Protein AF-A0AAZ3QAJ2-F1 (afdb_monomer_lite)

St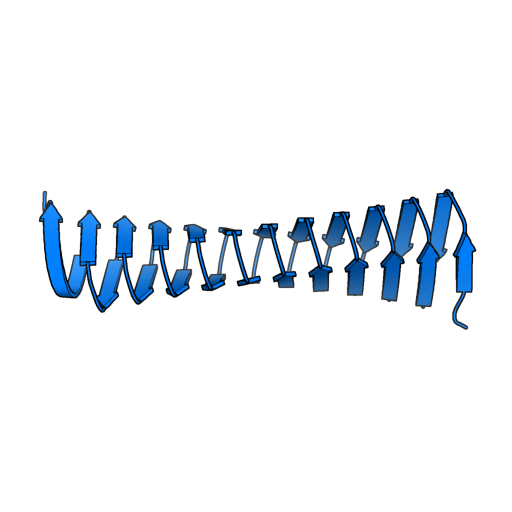ructure (mmCIF, N/CA/C/O backbone):
data_AF-A0AAZ3QAJ2-F1
#
_entry.id   AF-A0AAZ3QAJ2-F1
#
loop_
_atom_site.group_PDB
_atom_site.id
_atom_site.type_symbol
_atom_site.label_atom_id
_atom_site.label_alt_id
_atom_site.label_comp_id
_atom_site.label_asym_id
_atom_site.label_entity_id
_atom_site.label_seq_id
_atom_site.pdbx_PDB_ins_code
_atom_site.Cartn_x
_atom_site.Cartn_y
_atom_site.Cartn_z
_atom_site.occupancy
_atom_site.B_iso_or_equiv
_atom_site.auth_seq_id
_atom_site.auth_comp_id
_atom_site.auth_asym_id
_atom_site.auth_atom_id
_atom_site.pdbx_PDB_model_num
ATOM 1 N N . MET A 1 1 ? 17.835 -12.749 -17.205 1.00 57.16 1 MET A N 1
ATOM 2 C CA . MET A 1 1 ? 18.648 -11.558 -17.532 1.00 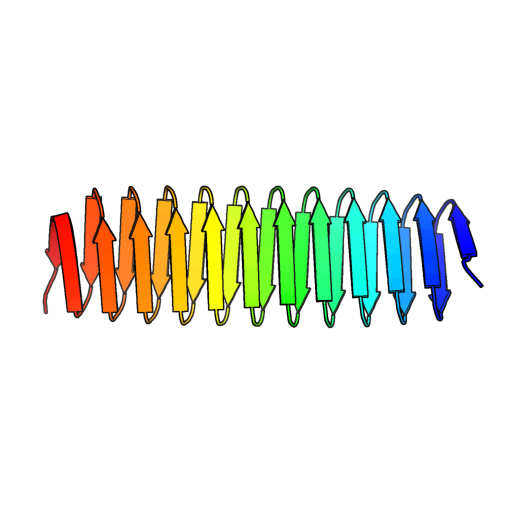57.16 1 MET A CA 1
ATOM 3 C C . MET A 1 1 ? 18.042 -10.386 -16.779 1.00 57.16 1 MET A C 1
ATOM 5 O O . MET A 1 1 ? 16.828 -10.242 -16.852 1.00 57.16 1 MET A O 1
ATOM 9 N N . VAL A 1 2 ? 18.837 -9.661 -15.987 1.00 74.06 2 VAL A N 1
ATOM 10 C CA . VAL A 1 2 ? 18.371 -8.507 -15.199 1.00 74.06 2 VAL A CA 1
ATOM 11 C C . VAL A 1 2 ? 18.788 -7.239 -15.930 1.00 74.06 2 VAL A C 1
ATOM 13 O O . VAL A 1 2 ? 19.961 -7.098 -16.266 1.00 74.06 2 VAL A O 1
ATOM 16 N N . TRP A 1 3 ? 17.839 -6.346 -16.191 1.00 77.12 3 TRP A N 1
ATOM 17 C CA . TRP A 1 3 ? 18.090 -5.090 -16.902 1.00 77.12 3 TRP A CA 1
ATOM 18 C C . TRP A 1 3 ? 18.103 -3.911 -15.935 1.00 77.12 3 TRP A C 1
ATOM 20 O O . TRP A 1 3 ? 17.247 -3.851 -15.058 1.00 77.12 3 TRP A O 1
ATOM 30 N N . ALA A 1 4 ? 19.045 -2.981 -16.101 1.00 83.25 4 ALA A N 1
ATOM 31 C CA . ALA A 1 4 ? 19.117 -1.745 -15.325 1.00 83.25 4 ALA A CA 1
ATOM 32 C C . ALA A 1 4 ? 18.800 -0.537 -16.221 1.00 83.25 4 ALA A C 1
ATOM 34 O O . ALA A 1 4 ? 19.434 -0.369 -17.262 1.00 83.25 4 ALA A O 1
ATOM 35 N N . PHE A 1 5 ? 17.844 0.303 -15.818 1.00 81.06 5 PHE A N 1
ATOM 36 C CA . PHE A 1 5 ? 17.460 1.516 -16.551 1.00 81.06 5 PHE A CA 1
ATOM 37 C C . PHE A 1 5 ? 17.638 2.771 -15.695 1.00 81.06 5 PHE A C 1
ATOM 39 O O . PHE A 1 5 ? 17.339 2.761 -14.501 1.00 81.06 5 PHE A O 1
ATOM 46 N N . TYR A 1 6 ? 18.064 3.866 -16.325 1.00 86.06 6 TYR A N 1
ATOM 47 C CA . TYR A 1 6 ? 18.103 5.202 -15.731 1.00 86.06 6 TYR A CA 1
ATOM 48 C C . TYR A 1 6 ? 17.175 6.127 -16.523 1.00 86.06 6 TYR A C 1
ATOM 50 O O . TYR A 1 6 ? 17.248 6.170 -17.750 1.00 86.06 6 TYR A O 1
ATOM 58 N N . GLY A 1 7 ? 16.310 6.868 -15.832 1.00 85.56 7 GLY A N 1
ATOM 59 C CA . GLY A 1 7 ? 15.345 7.783 -16.442 1.00 85.56 7 GLY A CA 1
ATOM 60 C C . GLY A 1 7 ? 13.944 7.181 -16.538 1.00 85.56 7 GLY A C 1
ATOM 61 O O . GLY A 1 7 ? 13.397 6.738 -15.530 1.00 85.56 7 GLY A O 1
ATOM 62 N N . VAL A 1 8 ? 13.344 7.223 -17.733 1.00 88.38 8 VAL A N 1
ATOM 63 C CA . VAL A 1 8 ? 11.998 6.690 -17.997 1.00 88.38 8 VAL A CA 1
ATOM 64 C C . VAL A 1 8 ? 12.110 5.402 -18.805 1.00 88.38 8 VAL A C 1
ATOM 66 O O . VAL A 1 8 ? 12.716 5.414 -19.874 1.00 88.38 8 VAL A O 1
ATOM 69 N N . GLY A 1 9 ? 11.541 4.294 -18.324 1.00 84.50 9 GLY A N 1
ATOM 70 C CA . GLY A 1 9 ? 11.702 3.001 -18.996 1.00 84.50 9 GLY A CA 1
ATOM 71 C C . GLY A 1 9 ? 10.571 1.999 -18.778 1.00 84.50 9 GLY A C 1
ATOM 72 O O . GLY A 1 9 ? 9.850 2.048 -17.783 1.00 84.50 9 GLY A O 1
ATOM 73 N N . ILE A 1 10 ? 10.443 1.064 -19.723 1.00 87.75 10 ILE A N 1
ATOM 74 C CA . ILE A 1 10 ? 9.536 -0.086 -19.641 1.00 87.75 10 ILE A CA 1
ATOM 75 C C . ILE A 1 10 ? 10.373 -1.362 -19.735 1.00 87.75 10 ILE A C 1
ATOM 77 O O . ILE A 1 10 ? 11.206 -1.483 -20.632 1.00 87.75 10 ILE A O 1
ATOM 81 N N . SER A 1 11 ? 10.154 -2.312 -18.827 1.00 84.12 11 SER A N 1
ATOM 82 C CA . SER A 1 11 ? 10.878 -3.584 -18.793 1.00 84.12 11 SER A CA 1
ATOM 83 C C . SER A 1 11 ? 9.942 -4.793 -18.747 1.00 84.12 11 SER A C 1
ATOM 85 O O . SER A 1 11 ? 8.854 -4.745 -18.174 1.00 84.12 11 SER A O 1
ATOM 87 N N . TYR A 1 12 ? 10.393 -5.893 -19.355 1.00 88.12 12 TYR A N 1
ATOM 88 C CA . TYR A 1 12 ? 9.740 -7.201 -19.311 1.00 88.12 12 TYR A CA 1
ATOM 89 C C . TYR A 1 12 ? 10.704 -8.221 -18.695 1.00 88.12 12 TYR A C 1
ATOM 91 O O . TYR A 1 12 ? 11.883 -8.269 -19.054 1.00 88.12 12 TYR A O 1
ATOM 99 N N . GLY A 1 13 ? 10.211 -9.049 -17.777 1.00 87.69 13 GLY A N 1
ATOM 100 C CA . GLY A 1 13 ? 11.006 -10.030 -17.045 1.00 87.69 13 GLY A CA 1
ATOM 101 C C . GLY A 1 13 ? 11.510 -9.484 -15.712 1.00 87.69 13 GLY A C 1
ATOM 102 O O . GLY A 1 13 ? 10.709 -9.060 -14.885 1.00 87.69 13 GLY A O 1
ATOM 103 N N . VAL A 1 14 ? 12.824 -9.551 -15.477 1.00 88.06 14 VAL A N 1
ATOM 104 C CA . VAL A 1 14 ? 13.448 -9.088 -14.227 1.00 88.06 14 VAL A CA 1
ATOM 105 C C . VAL A 1 14 ? 14.214 -7.793 -14.487 1.00 88.06 14 VAL A C 1
ATOM 107 O O . VAL A 1 14 ? 15.073 -7.758 -15.372 1.00 88.06 14 VAL A O 1
ATOM 110 N N . GLY A 1 15 ? 13.935 -6.733 -13.730 1.00 86.25 15 GLY A N 1
ATOM 111 C CA . GLY A 1 15 ? 14.559 -5.430 -13.966 1.00 86.25 15 GLY A CA 1
ATOM 112 C C . GLY A 1 15 ? 14.691 -4.546 -12.732 1.00 86.25 15 GLY A C 1
ATOM 113 O O . GLY A 1 15 ? 13.925 -4.653 -11.779 1.00 86.25 15 GLY A O 1
ATOM 114 N N . ILE A 1 16 ? 15.679 -3.657 -12.782 1.00 89.06 16 ILE A N 1
ATOM 115 C CA . ILE A 1 16 ? 15.953 -2.602 -11.810 1.00 89.06 16 ILE A CA 1
ATOM 116 C C . ILE A 1 16 ? 15.898 -1.262 -12.552 1.00 89.06 16 ILE A C 1
ATOM 118 O O . ILE A 1 16 ? 16.415 -1.127 -13.659 1.00 89.06 16 ILE A O 1
ATOM 122 N N . SER A 1 17 ? 15.275 -0.250 -11.965 1.00 88.44 17 SER A N 1
ATOM 123 C CA . SER A 1 17 ? 15.134 1.063 -12.595 1.00 88.44 17 SER A CA 1
ATOM 124 C C . SER A 1 17 ? 15.325 2.200 -11.604 1.00 88.44 17 SER A C 1
ATOM 126 O O . SER A 1 17 ? 14.806 2.136 -10.491 1.00 88.44 17 SER A O 1
ATOM 128 N N . TYR A 1 18 ? 15.991 3.263 -12.043 1.00 90.31 18 TYR A N 1
ATOM 129 C CA . TYR A 1 18 ? 16.138 4.524 -11.324 1.00 90.31 18 TYR A CA 1
ATOM 130 C C . TYR A 1 18 ? 15.400 5.626 -12.089 1.00 90.31 18 TYR A C 1
ATOM 132 O O . TYR A 1 18 ? 15.752 5.917 -13.230 1.00 90.31 18 TYR A O 1
ATOM 140 N N . GLY A 1 19 ? 14.397 6.246 -11.472 1.00 90.06 19 GLY A N 1
ATOM 141 C CA . GLY A 1 19 ? 13.544 7.258 -12.092 1.00 90.06 19 GLY A CA 1
ATOM 142 C C . GLY A 1 19 ? 12.086 6.815 -12.161 1.00 90.06 19 GLY A C 1
ATOM 143 O O . GLY A 1 19 ? 11.502 6.468 -11.136 1.00 90.06 19 GLY A O 1
ATOM 144 N N . VAL A 1 20 ? 11.494 6.865 -13.355 1.00 90.31 20 VAL A N 1
ATOM 145 C CA . VAL A 1 20 ? 10.095 6.486 -13.604 1.00 90.31 20 VAL A CA 1
ATOM 146 C C . VAL A 1 20 ? 10.065 5.196 -14.413 1.00 90.31 20 VAL A C 1
ATOM 148 O O . VAL A 1 20 ? 10.612 5.148 -15.511 1.00 90.31 20 VAL A O 1
ATOM 151 N N . ALA A 1 21 ? 9.424 4.144 -13.914 1.00 89.25 21 ALA A N 1
ATOM 152 C CA . ALA A 1 21 ? 9.446 2.864 -14.612 1.00 89.25 21 ALA A CA 1
ATOM 153 C C . ALA A 1 21 ? 8.135 2.095 -14.578 1.00 89.25 21 ALA A C 1
ATOM 155 O O . ALA A 1 21 ? 7.380 2.153 -13.610 1.00 89.25 21 ALA A O 1
ATOM 156 N N . ILE A 1 22 ? 7.919 1.314 -15.637 1.00 90.38 22 ILE A N 1
ATOM 157 C CA . ILE A 1 22 ? 6.876 0.294 -15.714 1.00 90.38 22 ILE A CA 1
ATOM 158 C C . ILE A 1 22 ? 7.554 -1.060 -15.918 1.00 90.38 22 ILE A C 1
ATOM 160 O O . ILE A 1 22 ? 8.377 -1.220 -16.816 1.00 90.38 22 ILE A O 1
ATOM 164 N N . SER A 1 23 ? 7.213 -2.042 -15.093 1.00 88.50 23 SER A N 1
ATOM 165 C CA . SER A 1 23 ? 7.777 -3.391 -15.161 1.00 88.50 23 SER A CA 1
ATOM 166 C C . SER A 1 23 ? 6.680 -4.443 -15.277 1.00 88.50 23 SER A C 1
ATOM 168 O O . SER A 1 23 ? 5.673 -4.387 -14.574 1.00 88.50 23 SER A O 1
ATOM 170 N N . TYR A 1 24 ? 6.892 -5.413 -16.161 1.00 90.38 24 TYR A N 1
ATOM 171 C CA . TYR A 1 24 ? 6.066 -6.610 -16.295 1.00 90.38 24 TYR A CA 1
ATOM 172 C C . TYR A 1 24 ? 6.898 -7.823 -15.877 1.00 90.38 24 TYR A C 1
ATOM 174 O O . TYR A 1 24 ? 7.843 -8.190 -16.573 1.00 90.38 24 TYR A O 1
ATOM 182 N N . GLY A 1 25 ? 6.564 -8.444 -14.747 1.00 90.31 25 GLY A N 1
ATOM 183 C CA . GLY A 1 25 ? 7.324 -9.538 -14.144 1.00 90.31 25 GLY A CA 1
ATOM 184 C C . GLY A 1 25 ? 7.817 -9.184 -12.744 1.00 90.31 25 GLY A C 1
ATOM 185 O O . GLY A 1 25 ? 7.005 -8.948 -11.856 1.00 90.31 25 GLY A O 1
ATOM 186 N N . VAL A 1 26 ? 9.136 -9.186 -12.541 1.00 89.19 26 VAL A N 1
ATOM 187 C CA . VAL A 1 26 ? 9.791 -8.857 -11.267 1.00 89.19 26 VAL A CA 1
ATOM 188 C C . VAL A 1 26 ? 10.555 -7.541 -11.409 1.00 89.19 26 VAL A C 1
ATOM 190 O O . VAL A 1 26 ? 11.555 -7.475 -12.122 1.00 89.19 26 VAL A O 1
ATOM 193 N N . GLY A 1 27 ? 10.103 -6.488 -10.735 1.00 88.44 27 GLY A N 1
ATOM 194 C CA . GLY A 1 27 ? 10.672 -5.146 -10.864 1.00 88.44 27 GLY A CA 1
ATOM 195 C C . GLY A 1 27 ? 11.143 -4.553 -9.541 1.00 88.44 27 GLY A C 1
ATOM 196 O O . GLY A 1 27 ? 10.447 -4.657 -8.535 1.00 88.44 27 GLY A O 1
ATOM 197 N N . ILE A 1 28 ? 12.295 -3.878 -9.554 1.00 90.75 28 ILE A N 1
ATOM 198 C CA . ILE A 1 28 ? 12.741 -2.995 -8.468 1.00 90.75 28 ILE A CA 1
ATOM 199 C C . ILE A 1 28 ? 12.857 -1.568 -9.008 1.00 90.75 28 ILE A C 1
ATOM 201 O O . ILE A 1 28 ? 13.609 -1.320 -9.947 1.00 90.75 28 ILE A O 1
ATOM 205 N N . SER A 1 29 ? 12.149 -0.614 -8.412 1.00 89.62 29 SER A N 1
ATOM 206 C CA . SER A 1 29 ? 12.162 0.789 -8.833 1.00 89.62 29 SER A CA 1
ATOM 207 C C . SER A 1 29 ? 12.620 1.721 -7.715 1.00 89.62 29 SER A C 1
ATOM 209 O O . SER A 1 29 ? 12.040 1.716 -6.631 1.00 89.62 29 SER A O 1
ATOM 211 N N . TYR A 1 30 ? 13.585 2.588 -8.000 1.00 91.12 30 TYR A N 1
ATOM 212 C CA . TYR A 1 30 ? 13.968 3.721 -7.160 1.00 91.12 30 TYR A CA 1
ATOM 213 C C . TYR A 1 30 ? 13.412 5.006 -7.779 1.00 91.12 30 TYR A C 1
ATOM 215 O O . TYR A 1 30 ? 13.888 5.434 -8.828 1.00 91.12 30 TYR A O 1
ATOM 223 N N . GLY A 1 31 ? 12.404 5.612 -7.155 1.00 91.81 31 GLY A N 1
ATOM 224 C CA . GLY A 1 31 ? 11.663 6.760 -7.678 1.00 91.81 31 GLY A CA 1
ATOM 225 C C . GLY A 1 31 ? 10.170 6.462 -7.780 1.00 91.81 31 GLY A C 1
ATOM 226 O O . GLY A 1 31 ? 9.525 6.205 -6.766 1.00 91.81 31 GLY A O 1
ATOM 227 N N . VAL A 1 32 ? 9.623 6.515 -8.996 1.00 90.88 32 VAL A N 1
ATOM 228 C CA . VAL A 1 32 ? 8.214 6.217 -9.289 1.00 90.88 32 VAL A CA 1
ATOM 229 C C . VAL A 1 32 ? 8.128 4.926 -10.098 1.00 90.88 32 VAL A C 1
ATOM 231 O O . VAL A 1 32 ? 8.665 4.843 -11.200 1.00 90.88 32 VAL A O 1
ATOM 234 N N . GLY A 1 33 ? 7.457 3.908 -9.570 1.00 89.75 33 GLY A N 1
ATOM 235 C CA . GLY A 1 33 ? 7.374 2.594 -10.202 1.00 89.75 33 GLY A CA 1
ATOM 236 C C . GLY A 1 33 ? 5.951 2.088 -10.354 1.00 89.75 33 GLY A C 1
ATOM 237 O O . GLY A 1 33 ? 5.145 2.203 -9.436 1.00 89.75 33 GLY A O 1
ATOM 238 N N . ILE A 1 34 ? 5.668 1.467 -11.495 1.00 92.12 34 ILE A N 1
ATOM 239 C CA . ILE A 1 34 ? 4.497 0.620 -11.709 1.00 92.12 34 ILE A CA 1
ATOM 240 C C . ILE A 1 34 ? 4.987 -0.797 -12.008 1.00 92.12 34 ILE A C 1
ATOM 242 O O . ILE A 1 34 ? 5.879 -1.001 -12.833 1.00 92.12 34 ILE A O 1
ATOM 246 N N . SER A 1 35 ? 4.412 -1.789 -11.341 1.00 91.00 35 SER A N 1
ATOM 247 C CA . SER A 1 35 ? 4.762 -3.198 -11.516 1.00 91.00 35 SER A CA 1
ATOM 248 C C . SER A 1 35 ? 3.521 -4.052 -11.743 1.00 91.00 35 SER A C 1
ATOM 250 O O . SER A 1 35 ? 2.519 -3.913 -11.046 1.00 91.00 35 SER A O 1
ATOM 252 N N . TYR A 1 36 ? 3.600 -4.947 -12.721 1.00 92.19 36 TYR A N 1
ATOM 253 C CA . TYR A 1 36 ? 2.621 -5.997 -12.978 1.00 92.19 36 TYR A CA 1
ATOM 254 C C . TYR A 1 36 ? 3.297 -7.342 -12.712 1.00 92.19 36 TYR A C 1
ATOM 256 O O . TYR A 1 36 ? 4.128 -7.782 -13.504 1.00 92.19 36 TYR A O 1
ATOM 264 N N . GLY A 1 37 ? 2.974 -7.977 -11.587 1.00 92.25 37 GLY A N 1
ATOM 265 C CA . GLY A 1 37 ? 3.628 -9.184 -11.088 1.00 92.25 37 GLY A CA 1
ATOM 266 C C . GLY A 1 37 ? 4.147 -8.989 -9.666 1.00 92.25 37 GLY A C 1
ATOM 267 O O . GLY A 1 37 ? 3.356 -8.873 -8.735 1.00 92.25 37 GLY A O 1
ATOM 268 N N . VAL A 1 38 ? 5.470 -8.979 -9.499 1.00 91.44 38 VAL A N 1
ATOM 269 C CA . VAL A 1 38 ? 6.157 -8.753 -8.222 1.00 91.44 38 VAL A CA 1
ATOM 270 C C . VAL A 1 38 ? 6.950 -7.451 -8.303 1.00 91.44 38 VAL A C 1
ATOM 272 O O . VAL A 1 38 ? 7.841 -7.317 -9.138 1.00 91.44 38 VAL A O 1
ATOM 275 N N . GLY A 1 39 ? 6.648 -6.491 -7.435 1.00 90.25 39 GLY A N 1
ATOM 276 C CA . GLY A 1 39 ? 7.277 -5.174 -7.440 1.00 90.25 39 GLY A CA 1
ATOM 277 C C . GLY A 1 39 ? 7.866 -4.781 -6.098 1.00 90.25 39 GLY A C 1
ATOM 278 O O . GLY A 1 39 ? 7.229 -4.964 -5.063 1.00 90.25 39 GLY A O 1
ATOM 279 N N . ILE A 1 40 ? 9.053 -4.180 -6.121 1.00 93.12 40 ILE A N 1
ATOM 280 C CA . ILE A 1 40 ? 9.633 -3.464 -4.984 1.00 93.12 40 ILE A CA 1
ATOM 281 C C . ILE A 1 40 ? 9.869 -2.015 -5.401 1.00 93.12 40 ILE A C 1
ATOM 283 O O . ILE A 1 40 ? 10.587 -1.754 -6.364 1.00 93.12 40 ILE A O 1
ATOM 287 N N . SER A 1 41 ? 9.305 -1.061 -4.670 1.00 91.50 41 SER A N 1
ATOM 288 C CA . SER A 1 41 ? 9.445 0.364 -4.969 1.00 91.50 41 SER A CA 1
ATOM 289 C C . SER A 1 41 ? 10.007 1.134 -3.780 1.00 91.50 41 SER A C 1
ATOM 291 O O . SER A 1 41 ? 9.506 1.025 -2.667 1.00 91.50 41 SER A O 1
ATOM 293 N N . TYR A 1 42 ? 11.027 1.951 -4.027 1.00 93.00 42 TYR A N 1
ATOM 294 C CA . TYR A 1 42 ? 11.566 2.936 -3.093 1.00 93.00 42 TYR A CA 1
ATOM 295 C C . TYR A 1 42 ? 11.170 4.331 -3.580 1.00 93.00 42 TYR A C 1
ATOM 297 O O . TYR A 1 42 ? 11.724 4.816 -4.563 1.00 93.00 42 TYR A O 1
ATOM 305 N N . GLY A 1 43 ? 10.205 4.966 -2.918 1.00 93.19 43 GLY A N 1
ATOM 306 C CA . GLY A 1 43 ? 9.592 6.229 -3.325 1.00 93.19 43 GLY A CA 1
ATOM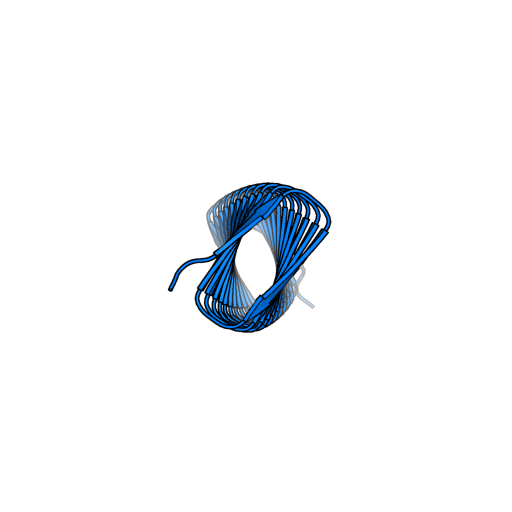 307 C C . GLY A 1 43 ? 8.080 6.084 -3.468 1.00 93.19 43 GLY A C 1
ATOM 308 O O . GLY A 1 43 ? 7.385 5.907 -2.471 1.00 93.19 43 GLY A O 1
ATOM 309 N N . VAL A 1 44 ? 7.576 6.172 -4.699 1.00 92.75 44 VAL A N 1
ATOM 310 C CA . VAL A 1 44 ? 6.156 6.001 -5.034 1.00 92.75 44 VAL A CA 1
ATOM 311 C C . VAL A 1 44 ? 5.986 4.732 -5.866 1.00 92.75 44 VAL A C 1
ATOM 313 O O . VAL A 1 44 ? 6.558 4.619 -6.947 1.00 92.75 44 VAL A O 1
ATOM 316 N N . GLY A 1 45 ? 5.210 3.773 -5.372 1.00 91.12 45 GLY A N 1
ATOM 317 C CA . GLY A 1 45 ? 5.008 2.476 -6.013 1.00 91.12 45 GLY A CA 1
ATOM 318 C C . GLY A 1 45 ? 3.542 2.170 -6.276 1.00 91.12 45 GLY A C 1
ATOM 319 O O . GLY A 1 45 ? 2.694 2.373 -5.410 1.00 91.12 45 GLY A O 1
ATOM 320 N N . ILE A 1 46 ? 3.251 1.628 -7.455 1.00 94.31 46 ILE A N 1
ATOM 321 C CA . ILE A 1 46 ? 1.989 0.958 -7.766 1.00 94.31 46 ILE A CA 1
ATOM 322 C C . ILE A 1 46 ? 2.306 -0.480 -8.172 1.00 94.31 46 ILE A C 1
ATOM 324 O O . ILE A 1 46 ? 3.152 -0.723 -9.033 1.00 94.31 46 ILE A O 1
ATOM 328 N N . SER A 1 47 ? 1.626 -1.445 -7.568 1.00 92.62 47 SER A N 1
ATOM 329 C CA . SER A 1 47 ? 1.796 -2.860 -7.887 1.00 92.62 47 SER A CA 1
ATOM 330 C C . SER A 1 47 ? 0.464 -3.542 -8.165 1.00 92.62 47 SER A C 1
ATOM 332 O O . SER A 1 47 ? -0.531 -3.312 -7.478 1.00 92.62 47 SER A O 1
ATOM 334 N N . TYR A 1 48 ? 0.462 -4.394 -9.181 1.00 93.88 48 TYR A N 1
ATOM 335 C CA . TYR A 1 48 ? -0.620 -5.310 -9.511 1.00 93.88 48 TYR A CA 1
ATOM 336 C C . TYR A 1 48 ? -0.088 -6.733 -9.351 1.00 93.88 48 TYR A C 1
ATOM 338 O O . TYR A 1 48 ? 0.694 -7.195 -10.178 1.00 93.88 48 TYR A O 1
ATOM 346 N N . GLY A 1 49 ? -0.483 -7.415 -8.279 1.00 93.75 49 GLY A N 1
ATOM 347 C CA . GLY A 1 49 ? 0.033 -8.718 -7.869 1.00 93.75 49 GLY A CA 1
ATOM 348 C C . GLY A 1 49 ? 0.593 -8.665 -6.451 1.00 93.75 49 GLY A C 1
ATOM 349 O O . GLY A 1 49 ? -0.169 -8.566 -5.492 1.00 93.75 49 GLY A O 1
ATOM 350 N N . VAL A 1 50 ? 1.915 -8.756 -6.319 1.00 93.50 50 VAL A N 1
ATOM 351 C CA . VAL A 1 50 ? 2.641 -8.688 -5.045 1.00 93.50 50 VAL A CA 1
ATOM 352 C C . VAL A 1 50 ? 3.520 -7.442 -5.028 1.00 93.50 50 VAL A C 1
ATOM 354 O O . VAL A 1 50 ? 4.385 -7.280 -5.886 1.00 93.50 50 VAL A O 1
ATOM 357 N N . GLY A 1 51 ? 3.324 -6.568 -4.047 1.00 92.06 51 GLY A N 1
ATOM 358 C CA . GLY A 1 51 ? 4.030 -5.296 -3.942 1.00 92.06 51 GLY A CA 1
ATOM 359 C C . GLY A 1 51 ? 4.690 -5.078 -2.596 1.00 92.06 51 GLY A C 1
ATOM 360 O O . GLY A 1 51 ? 4.082 -5.313 -1.555 1.00 92.06 51 GLY A O 1
ATOM 361 N N . ILE A 1 52 ? 5.908 -4.546 -2.615 1.00 94.81 52 ILE A N 1
ATOM 362 C CA . ILE A 1 52 ? 6.570 -3.963 -1.450 1.00 94.81 52 ILE A CA 1
ATOM 363 C C . ILE A 1 52 ? 6.902 -2.511 -1.780 1.00 94.81 52 ILE A C 1
ATOM 365 O O . ILE A 1 52 ? 7.553 -2.231 -2.780 1.00 94.81 52 ILE A O 1
ATOM 369 N N . SER A 1 53 ? 6.456 -1.569 -0.957 1.00 93.12 53 SER A N 1
ATOM 370 C CA . SER A 1 53 ? 6.713 -0.140 -1.151 1.00 93.12 53 SER A CA 1
ATOM 371 C C . SER A 1 53 ? 7.351 0.477 0.087 1.00 93.12 53 SER A C 1
ATOM 373 O O . SER A 1 53 ? 6.852 0.313 1.196 1.00 93.12 53 SER A O 1
ATOM 375 N N . TYR A 1 54 ? 8.432 1.222 -0.110 1.00 94.44 54 TYR A N 1
ATOM 376 C CA . TYR A 1 54 ? 9.077 2.065 0.891 1.00 94.44 54 TYR A CA 1
ATOM 377 C C . TYR A 1 54 ? 8.822 3.528 0.523 1.00 94.44 54 TYR A C 1
ATOM 379 O O . TYR A 1 54 ? 9.436 4.044 -0.406 1.00 94.44 54 TYR A O 1
ATOM 387 N N . GLY A 1 55 ? 7.907 4.189 1.227 1.00 94.12 55 GLY A N 1
ATOM 388 C CA . GLY A 1 55 ? 7.424 5.536 0.934 1.00 94.12 55 GLY A CA 1
ATOM 389 C C . GLY A 1 55 ? 5.907 5.547 0.781 1.00 94.12 55 GLY A C 1
ATOM 390 O O . GLY A 1 55 ? 5.189 5.356 1.759 1.00 94.12 55 GLY A O 1
ATOM 391 N N . VAL A 1 56 ? 5.424 5.782 -0.438 1.00 94.19 56 VAL A N 1
ATOM 392 C CA . VAL A 1 56 ? 3.999 5.773 -0.792 1.00 94.19 56 VAL A CA 1
ATOM 393 C C . VAL A 1 56 ? 3.718 4.582 -1.703 1.00 94.19 56 VAL A C 1
ATOM 395 O O . VAL A 1 56 ? 4.296 4.483 -2.781 1.00 94.19 56 VAL A O 1
ATOM 398 N N . GLY A 1 57 ? 2.839 3.678 -1.282 1.00 92.69 57 GLY A N 1
ATOM 399 C CA . GLY A 1 57 ? 2.533 2.444 -2.003 1.00 92.69 57 GLY A CA 1
ATOM 400 C C . GLY A 1 57 ? 1.048 2.265 -2.275 1.00 92.69 57 GLY A C 1
ATOM 401 O O . GLY A 1 57 ? 0.221 2.460 -1.387 1.00 92.69 57 GLY A O 1
ATOM 402 N N . ILE A 1 58 ? 0.712 1.828 -3.487 1.00 95.31 58 ILE A N 1
ATOM 403 C CA . ILE A 1 58 ? -0.605 1.295 -3.837 1.00 95.31 58 ILE A CA 1
ATOM 404 C C . ILE A 1 58 ? -0.419 -0.134 -4.340 1.00 95.31 58 ILE A C 1
ATOM 406 O O . ILE A 1 58 ? 0.378 -0.382 -5.242 1.00 95.31 58 ILE A O 1
ATOM 410 N N . SER A 1 59 ? -1.144 -1.087 -3.764 1.00 93.75 59 SER A N 1
ATOM 411 C CA . SER A 1 59 ? -1.056 -2.497 -4.149 1.00 93.75 59 SER A CA 1
ATOM 412 C C . SER A 1 59 ? -2.432 -3.076 -4.443 1.00 93.75 59 SER A C 1
ATOM 414 O O . SER A 1 59 ? -3.355 -2.926 -3.646 1.00 93.75 59 SER A O 1
ATOM 416 N N . TYR A 1 60 ? -2.557 -3.764 -5.572 1.00 95.00 60 TYR A N 1
ATOM 417 C CA . TYR A 1 60 ? -3.720 -4.561 -5.946 1.00 95.00 60 TYR A CA 1
ATOM 418 C C . TYR A 1 60 ? -3.333 -6.039 -5.885 1.00 95.00 60 TYR A C 1
ATOM 420 O O . TYR A 1 60 ? -2.610 -6.519 -6.752 1.00 95.00 60 TYR A O 1
ATOM 428 N N . GLY A 1 61 ? -3.791 -6.755 -4.863 1.00 94.50 61 GLY A N 1
ATOM 429 C CA . GLY A 1 61 ? -3.413 -8.131 -4.557 1.00 94.50 61 GLY A CA 1
ATOM 430 C C . GLY A 1 61 ? -2.844 -8.237 -3.146 1.00 94.50 61 GLY A C 1
ATOM 431 O O . GLY A 1 61 ? -3.581 -8.093 -2.174 1.00 94.50 61 GLY A O 1
ATOM 432 N N . VAL A 1 62 ? -1.543 -8.501 -3.034 1.00 94.50 62 VAL A N 1
ATOM 433 C CA . VAL A 1 62 ? -0.810 -8.588 -1.764 1.00 94.50 62 VAL A CA 1
ATOM 434 C C . VAL A 1 62 ? 0.171 -7.424 -1.673 1.00 94.50 62 VAL A C 1
ATOM 436 O O . VAL A 1 62 ? 1.069 -7.310 -2.501 1.00 94.50 62 VAL A O 1
ATOM 439 N N . GLY A 1 63 ? 0.013 -6.561 -0.675 1.00 93.19 63 GLY A N 1
ATOM 440 C CA . GLY A 1 63 ? 0.825 -5.359 -0.503 1.00 93.19 63 GLY A CA 1
ATOM 441 C C . GLY A 1 63 ? 1.498 -5.284 0.859 1.00 93.19 63 GLY A C 1
ATOM 442 O O . GLY A 1 63 ? 0.861 -5.516 1.883 1.00 93.19 63 GLY A O 1
ATOM 443 N N . ILE A 1 64 ? 2.768 -4.889 0.879 1.00 95.56 64 ILE A N 1
ATOM 444 C CA . ILE A 1 64 ? 3.481 -4.447 2.078 1.00 95.56 64 ILE A CA 1
ATOM 445 C C . ILE A 1 64 ? 3.942 -3.010 1.847 1.00 95.56 64 ILE A C 1
ATOM 447 O O . ILE A 1 64 ? 4.603 -2.715 0.856 1.00 95.56 64 ILE A O 1
ATOM 451 N N . SER A 1 65 ? 3.592 -2.098 2.746 1.00 94.00 65 SER A N 1
ATOM 452 C CA . SER A 1 65 ? 3.964 -0.685 2.648 1.00 94.00 65 SER A CA 1
ATOM 453 C C . SER A 1 65 ? 4.649 -0.205 3.921 1.00 94.00 65 SER A C 1
ATOM 455 O O . SER A 1 65 ? 4.144 -0.411 5.020 1.00 94.00 65 SER A O 1
ATOM 457 N N . TYR A 1 66 ? 5.780 0.474 3.768 1.00 95.06 66 TYR A N 1
ATOM 458 C CA . TYR A 1 66 ? 6.488 1.189 4.825 1.00 95.06 66 TYR A CA 1
ATOM 459 C C . TYR A 1 66 ? 6.363 2.689 4.558 1.00 95.06 66 TYR A C 1
ATOM 461 O O . TYR A 1 66 ? 6.995 3.199 3.639 1.00 95.06 66 TYR A O 1
ATOM 469 N N . GLY A 1 67 ? 5.550 3.394 5.339 1.00 94.69 67 GLY A N 1
ATOM 470 C CA . GLY A 1 67 ? 5.194 4.797 5.138 1.00 94.69 67 GLY A CA 1
ATOM 471 C C . GLY A 1 67 ? 3.686 4.954 4.985 1.00 94.69 67 GLY A C 1
ATOM 472 O O . GLY A 1 67 ? 2.949 4.758 5.948 1.00 94.69 67 GLY A O 1
ATOM 473 N N . VAL A 1 68 ? 3.230 5.314 3.786 1.00 94.44 68 VAL A N 1
ATOM 474 C CA . VAL A 1 68 ? 1.810 5.440 3.438 1.00 94.44 68 VAL A CA 1
ATOM 475 C C . VAL A 1 68 ? 1.431 4.342 2.450 1.00 94.44 68 VAL A C 1
ATOM 477 O O . VAL A 1 68 ? 1.997 4.265 1.364 1.00 94.44 68 VAL A O 1
ATOM 480 N N . GLY A 1 69 ? 0.476 3.492 2.817 1.00 93.00 69 GLY A N 1
ATOM 481 C CA . GLY A 1 69 ? 0.061 2.340 2.021 1.00 93.00 69 GLY A CA 1
ATOM 482 C C . GLY A 1 69 ? -1.434 2.312 1.747 1.00 93.00 69 GLY A C 1
ATOM 483 O O . GLY A 1 69 ? -2.241 2.522 2.650 1.00 93.00 69 GLY A O 1
ATOM 484 N N . ILE A 1 70 ? -1.806 1.987 0.511 1.00 95.56 70 ILE A N 1
ATOM 485 C CA . ILE A 1 70 ? -3.167 1.602 0.133 1.00 95.56 70 ILE A CA 1
ATOM 486 C C . ILE A 1 70 ? -3.110 0.202 -0.469 1.00 95.56 70 ILE A C 1
ATOM 488 O O . ILE A 1 70 ? -2.374 -0.039 -1.422 1.00 95.56 70 ILE A O 1
ATOM 492 N N . SER A 1 71 ? -3.879 -0.733 0.076 1.00 94.00 71 SER A N 1
ATOM 493 C CA . SER A 1 71 ? -3.926 -2.116 -0.403 1.00 94.00 71 SER A CA 1
ATOM 494 C C . SER A 1 71 ? -5.354 -2.535 -0.733 1.00 94.00 71 SER A C 1
ATOM 496 O O . SER A 1 71 ? -6.262 -2.347 0.072 1.00 94.00 71 SER A O 1
ATOM 498 N N . TYR A 1 72 ? -5.541 -3.138 -1.901 1.00 95.00 72 TYR A N 1
ATOM 499 C CA . TYR A 1 72 ? -6.770 -3.805 -2.318 1.00 95.00 72 TYR A CA 1
ATOM 500 C C . TYR A 1 72 ? -6.509 -5.310 -2.358 1.00 95.00 72 TYR A C 1
ATOM 502 O O . TYR A 1 72 ? -5.780 -5.777 -3.225 1.00 95.00 72 TYR A O 1
ATOM 510 N N . GLY A 1 73 ? -7.080 -6.068 -1.427 1.00 94.56 73 GLY A N 1
ATOM 511 C CA . GLY A 1 73 ? -6.820 -7.489 -1.219 1.00 94.56 73 GLY A CA 1
ATOM 512 C C . GLY A 1 73 ? -6.261 -7.741 0.177 1.00 94.56 73 GLY A C 1
ATOM 513 O O . GLY A 1 73 ? -6.977 -7.588 1.163 1.00 94.56 73 GLY A O 1
ATOM 514 N N . VAL A 1 74 ? -4.992 -8.138 0.260 1.00 94.38 74 VAL A N 1
ATOM 515 C CA . VAL A 1 74 ? -4.269 -8.377 1.514 1.00 94.38 74 VAL A CA 1
ATOM 516 C C . VAL A 1 74 ? -3.186 -7.316 1.675 1.00 94.38 74 VAL A C 1
ATOM 518 O O . VAL A 1 74 ? -2.299 -7.204 0.834 1.00 94.38 74 VAL A O 1
ATOM 521 N N . GLY A 1 75 ? -3.252 -6.530 2.744 1.00 93.06 75 GLY A N 1
ATOM 522 C CA . GLY A 1 75 ? -2.347 -5.410 2.988 1.00 93.06 75 GLY A CA 1
ATOM 523 C C . GLY A 1 75 ? -1.668 -5.479 4.346 1.00 93.06 75 GLY A C 1
ATOM 524 O O . GLY A 1 75 ? -2.319 -5.728 5.357 1.00 93.06 75 GLY A O 1
ATOM 525 N N . ILE A 1 76 ? -0.370 -5.186 4.381 1.00 95.50 76 ILE A N 1
ATOM 526 C CA . ILE A 1 76 ? 0.374 -4.883 5.604 1.00 95.50 76 ILE A CA 1
ATOM 527 C C . ILE A 1 76 ? 0.956 -3.480 5.465 1.00 95.50 76 ILE A C 1
ATOM 529 O O . ILE A 1 76 ? 1.643 -3.178 4.492 1.00 95.50 76 ILE A O 1
ATOM 533 N N . SER A 1 77 ? 0.684 -2.604 6.425 1.00 94.25 77 SER A N 1
ATOM 534 C CA . SER A 1 77 ? 1.176 -1.225 6.423 1.00 94.25 77 SER A CA 1
ATOM 535 C C . SER A 1 77 ? 1.900 -0.897 7.721 1.00 94.25 77 SER A C 1
ATOM 537 O O . SER A 1 77 ? 1.371 -1.117 8.806 1.00 94.25 77 SER A O 1
ATOM 539 N N . TYR A 1 78 ? 3.094 -0.326 7.608 1.00 95.19 78 TYR A N 1
ATOM 540 C CA . TYR A 1 78 ? 3.863 0.251 8.706 1.00 95.19 78 TYR A CA 1
ATOM 541 C C . TYR A 1 78 ? 3.871 1.770 8.543 1.00 95.19 78 TYR A C 1
ATOM 543 O O . TYR A 1 78 ? 4.550 2.286 7.663 1.00 95.19 78 TYR A O 1
ATOM 551 N N . GLY A 1 79 ? 3.117 2.488 9.370 1.00 94.69 79 GLY A N 1
ATOM 552 C CA . GLY A 1 79 ? 2.892 3.928 9.271 1.00 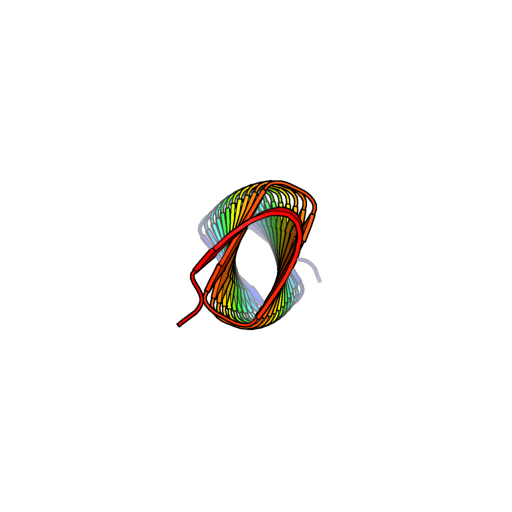94.69 79 GLY A CA 1
ATOM 553 C C . GLY A 1 79 ? 1.404 4.234 9.136 1.00 94.69 79 GLY A C 1
ATOM 554 O O . GLY A 1 79 ? 0.644 4.022 10.078 1.00 94.69 79 GLY A O 1
ATOM 555 N N . VAL A 1 80 ? 0.993 4.741 7.975 1.00 94.44 80 VAL A N 1
ATOM 556 C CA . VAL A 1 80 ? -0.404 5.041 7.639 1.00 94.44 80 VAL A CA 1
ATOM 557 C C . VAL A 1 80 ? -0.888 4.049 6.587 1.00 94.44 80 VAL A C 1
ATOM 559 O O . VAL A 1 80 ? -0.345 3.999 5.487 1.00 94.44 80 VAL A O 1
ATOM 562 N N . GLY A 1 81 ? -1.905 3.256 6.912 1.00 93.19 81 GLY A N 1
ATOM 563 C CA . GLY A 1 81 ? -2.420 2.195 6.051 1.00 93.19 81 GLY A CA 1
ATOM 564 C C . GLY A 1 81 ? -3.910 2.322 5.775 1.00 93.19 81 GLY A C 1
ATOM 565 O O . GLY A 1 81 ? -4.699 2.554 6.689 1.00 93.19 81 GLY A O 1
ATOM 566 N N . ILE A 1 82 ? -4.305 2.103 4.524 1.00 95.50 82 ILE A N 1
ATOM 567 C CA . ILE A 1 82 ? -5.694 1.858 4.132 1.00 95.50 82 ILE A CA 1
ATOM 568 C C . ILE A 1 82 ? -5.754 0.499 3.443 1.00 95.50 82 ILE A C 1
ATOM 570 O O . ILE A 1 82 ? -5.031 0.254 2.481 1.00 95.50 82 ILE A O 1
ATOM 574 N N . SER A 1 83 ? -6.608 -0.396 3.925 1.00 94.19 83 SER A N 1
ATOM 575 C CA . SER A 1 83 ? -6.777 -1.734 3.354 1.00 94.19 83 SER A CA 1
ATOM 576 C C . SER A 1 83 ? -8.235 -2.009 3.009 1.00 94.19 83 SER A C 1
ATOM 578 O O . SER A 1 83 ? -9.124 -1.795 3.830 1.00 94.19 83 SER A O 1
ATOM 580 N N . TYR A 1 84 ? -8.472 -2.521 1.807 1.00 95.00 84 TYR A N 1
ATOM 581 C CA . TYR A 1 84 ? -9.755 -3.045 1.351 1.00 95.00 84 TYR A CA 1
ATOM 582 C C . TYR A 1 84 ? -9.633 -4.561 1.201 1.00 95.00 84 TYR A C 1
ATOM 584 O O . TYR A 1 84 ? -8.967 -5.029 0.286 1.00 95.00 84 TYR A O 1
ATOM 592 N N . GLY A 1 85 ? -10.255 -5.328 2.090 1.00 94.62 85 GLY A N 1
ATOM 593 C CA . GLY A 1 85 ? -10.129 -6.779 2.188 1.00 94.62 85 GLY A CA 1
ATOM 594 C C . GLY A 1 85 ? -9.600 -7.187 3.558 1.00 94.62 85 GLY A C 1
ATOM 595 O O . GLY A 1 85 ? -10.303 -7.044 4.555 1.00 94.62 85 GLY A O 1
ATOM 596 N N . VAL A 1 86 ? -8.374 -7.704 3.604 1.00 94.19 86 VAL A N 1
ATOM 597 C CA . VAL A 1 86 ? -7.675 -8.090 4.835 1.00 94.19 86 VAL A CA 1
ATOM 598 C C . VAL A 1 86 ? -6.504 -7.140 5.060 1.00 94.19 86 VAL A C 1
ATOM 600 O O . VAL A 1 86 ? -5.605 -7.060 4.230 1.00 94.19 86 VAL A O 1
ATOM 603 N N . GLY A 1 87 ? -6.508 -6.414 6.173 1.00 93.00 87 GLY A N 1
ATOM 604 C CA . GLY A 1 87 ? -5.505 -5.400 6.486 1.00 93.00 87 GLY A CA 1
ATOM 605 C C . GLY A 1 87 ? -4.836 -5.624 7.832 1.00 93.00 87 GLY A C 1
ATOM 606 O O . GLY A 1 87 ? -5.508 -5.888 8.825 1.00 93.00 87 GLY A O 1
ATOM 607 N N . ILE A 1 88 ? -3.518 -5.448 7.881 1.00 95.50 88 ILE A N 1
ATOM 608 C CA . ILE A 1 88 ? -2.750 -5.301 9.118 1.00 95.50 88 ILE A CA 1
ATOM 609 C C . ILE A 1 88 ? -2.044 -3.950 9.076 1.00 95.50 88 ILE A C 1
ATOM 611 O O . ILE A 1 88 ? -1.311 -3.653 8.137 1.00 95.50 88 ILE A O 1
ATOM 615 N N . SER A 1 89 ? -2.257 -3.114 10.086 1.00 94.31 89 SER A N 1
ATOM 616 C CA . SER A 1 89 ? -1.651 -1.786 10.176 1.00 94.31 89 SER A CA 1
ATOM 617 C C . SER A 1 89 ? -0.898 -1.612 11.488 1.00 94.31 89 SER A C 1
ATOM 619 O O . SER A 1 89 ? -1.440 -1.864 12.560 1.00 94.31 89 SER A O 1
ATOM 621 N N . TYR A 1 90 ? 0.337 -1.130 11.405 1.00 95.00 90 TYR A N 1
ATOM 622 C CA . TYR A 1 90 ? 1.150 -0.695 12.535 1.00 95.00 90 TYR A CA 1
ATOM 623 C C . TYR A 1 90 ? 1.289 0.826 12.474 1.00 95.00 90 TYR A C 1
ATOM 625 O O . TYR A 1 90 ? 1.993 1.339 11.612 1.00 95.00 90 TYR A O 1
ATOM 633 N N . GLY A 1 91 ? 0.624 1.550 13.368 1.00 94.50 91 GLY A N 1
ATOM 634 C CA . GLY A 1 91 ? 0.532 3.008 13.367 1.00 94.50 91 GLY A CA 1
ATOM 635 C C . GLY A 1 91 ? -0.921 3.459 13.260 1.00 94.50 91 GLY A C 1
ATOM 636 O O . GLY A 1 91 ? -1.701 3.246 14.185 1.00 94.50 91 GLY A O 1
ATOM 637 N N . VAL A 1 92 ? -1.280 4.090 12.143 1.00 94.06 92 VAL A N 1
ATOM 638 C CA . VAL A 1 92 ? -2.643 4.539 11.839 1.00 94.06 92 VAL A CA 1
ATOM 639 C C . VAL A 1 92 ? -3.208 3.679 10.714 1.00 94.06 92 VAL A C 1
ATOM 641 O O . VAL A 1 92 ? -2.667 3.669 9.613 1.00 94.06 92 VAL A O 1
ATOM 644 N N . GLY A 1 93 ? -4.291 2.955 10.978 1.00 92.75 93 GLY A N 1
ATOM 645 C CA . GLY A 1 93 ? -4.871 2.002 10.035 1.00 92.75 93 GLY A CA 1
ATOM 646 C C . GLY A 1 93 ? -6.359 2.212 9.810 1.00 92.75 93 GLY A C 1
ATOM 647 O O . GLY A 1 93 ? -7.118 2.329 10.770 1.00 92.75 93 GLY A O 1
ATOM 648 N N . ILE A 1 94 ? -6.787 2.177 8.550 1.00 94.94 94 ILE A N 1
ATOM 649 C CA . ILE A 1 94 ? -8.193 2.065 8.159 1.00 94.94 94 ILE A CA 1
ATOM 650 C C . ILE A 1 94 ? -8.368 0.761 7.387 1.00 94.94 94 ILE A C 1
ATOM 652 O O . ILE A 1 94 ? -7.681 0.525 6.398 1.00 94.94 94 ILE A O 1
ATOM 656 N N . SER A 1 95 ? -9.289 -0.091 7.825 1.00 93.75 95 SER A N 1
ATOM 657 C CA . SER A 1 95 ? -9.576 -1.366 7.164 1.00 93.75 95 SER A CA 1
ATOM 658 C C . SER A 1 95 ? -11.053 -1.493 6.817 1.00 93.75 95 SER A C 1
ATOM 660 O O . SER A 1 95 ? -11.915 -1.281 7.668 1.00 93.75 95 SER A O 1
ATOM 662 N N . TYR A 1 96 ? -11.335 -1.887 5.581 1.00 94.56 96 TYR A N 1
ATOM 663 C CA . TYR A 1 96 ? -12.657 -2.274 5.099 1.00 94.56 96 TYR A CA 1
ATOM 664 C C . TYR A 1 96 ? -12.660 -3.782 4.856 1.00 94.56 96 TYR A C 1
ATOM 666 O O . TYR A 1 96 ? -11.970 -4.248 3.957 1.00 94.56 96 TYR A O 1
ATOM 674 N N . GLY A 1 97 ? -13.413 -4.546 5.641 1.00 93.81 97 GLY A N 1
ATOM 675 C CA . GLY A 1 97 ? -13.409 -6.009 5.640 1.00 93.81 97 GLY A CA 1
ATOM 676 C C . GLY A 1 97 ? -12.915 -6.557 6.977 1.00 93.81 97 GLY A C 1
ATOM 677 O O . GLY A 1 97 ? -13.600 -6.422 7.987 1.00 93.81 97 GLY A O 1
ATOM 678 N N . VAL A 1 98 ? -11.737 -7.180 6.980 1.00 93.12 98 VAL A N 1
ATOM 679 C CA . VAL A 1 98 ? -11.071 -7.713 8.175 1.00 93.12 98 VAL A CA 1
ATOM 680 C C . VAL A 1 98 ? -9.817 -6.891 8.452 1.00 93.12 98 VAL A C 1
ATOM 682 O O . VAL A 1 98 ? -8.915 -6.841 7.622 1.00 93.12 98 VAL A O 1
ATOM 685 N N . GLY A 1 99 ? -9.751 -6.240 9.609 1.00 91.94 99 GLY A N 1
ATOM 686 C CA . GLY A 1 99 ? -8.653 -5.350 9.974 1.00 91.94 99 GLY A CA 1
ATOM 687 C C . GLY A 1 99 ? -8.020 -5.695 11.312 1.00 91.94 99 GLY A C 1
ATOM 688 O O . GLY A 1 99 ? -8.726 -5.930 12.290 1.00 91.94 99 GLY A O 1
ATOM 689 N N . ILE A 1 100 ? -6.692 -5.655 11.371 1.00 94.25 100 ILE A N 1
ATOM 690 C CA . ILE A 1 100 ? -5.922 -5.655 12.615 1.00 94.25 100 ILE A CA 1
ATOM 691 C C . ILE A 1 100 ? -5.090 -4.378 12.661 1.00 94.25 100 ILE A C 1
ATOM 693 O O . ILE A 1 100 ? -4.289 -4.124 11.764 1.00 94.25 100 ILE A O 1
ATOM 697 N N . SER A 1 101 ? -5.245 -3.589 13.717 1.00 93.12 101 SER A N 1
ATOM 698 C CA . SER A 1 101 ? -4.520 -2.332 13.890 1.00 93.12 101 SER A CA 1
ATOM 699 C C . SER A 1 101 ? -3.771 -2.304 15.215 1.00 93.12 101 SER A C 1
ATOM 701 O O . SER A 1 101 ? -4.349 -2.531 16.275 1.00 93.12 101 SER A O 1
ATOM 703 N N . TYR A 1 102 ? -2.489 -1.963 15.158 1.00 93.88 102 TYR A N 1
ATOM 704 C CA . TYR A 1 102 ? -1.637 -1.678 16.307 1.00 93.88 102 TYR A CA 1
ATOM 705 C C . TYR A 1 102 ? -1.364 -0.174 16.350 1.00 93.88 102 TYR A C 1
ATOM 707 O O . TYR A 1 102 ? -0.637 0.336 15.506 1.00 93.88 102 TYR A O 1
ATOM 715 N N . GLY A 1 103 ? -1.940 0.541 17.312 1.00 93.44 103 GLY A N 1
ATOM 716 C CA . GLY A 1 103 ? -1.894 1.998 17.413 1.00 93.44 103 GLY A CA 1
ATOM 717 C C . GLY A 1 103 ? -3.296 2.593 17.344 1.00 93.44 103 GLY A C 1
ATOM 718 O O . GLY A 1 103 ? -4.091 2.400 18.260 1.00 93.44 103 GLY A O 1
ATOM 719 N N . VAL A 1 104 ? -3.595 3.323 16.270 1.00 92.50 104 VAL A N 1
ATOM 720 C CA . VAL A 1 104 ? -4.907 3.925 16.008 1.00 92.50 104 VAL A CA 1
ATOM 721 C C . VAL A 1 104 ? -5.560 3.205 14.832 1.00 92.50 104 VAL A C 1
ATOM 723 O O . VAL A 1 104 ? -5.040 3.219 13.720 1.00 92.50 104 VAL A O 1
ATOM 726 N N . GLY A 1 105 ? -6.701 2.565 15.069 1.00 91.56 105 GLY A N 1
ATOM 727 C CA . GLY A 1 105 ? -7.382 1.737 14.080 1.00 91.56 105 GLY A CA 1
ATOM 728 C C . GLY A 1 105 ? -8.834 2.131 13.864 1.00 91.56 105 GLY A C 1
ATOM 729 O O . GLY A 1 105 ? -9.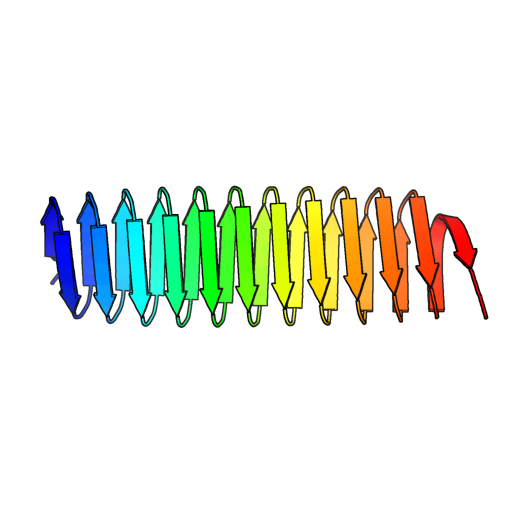581 2.281 14.827 1.00 91.56 105 GLY A O 1
ATOM 730 N N . ILE A 1 106 ? -9.254 2.209 12.605 1.00 93.12 106 ILE A N 1
ATOM 731 C CA . ILE A 1 106 ? -10.662 2.250 12.207 1.00 93.12 106 ILE A CA 1
ATOM 732 C C . ILE A 1 106 ? -10.947 1.012 11.363 1.00 93.12 106 ILE A C 1
ATOM 734 O O . ILE A 1 106 ? -10.232 0.719 10.407 1.00 93.12 106 ILE A O 1
ATOM 738 N N . SER A 1 107 ? -11.999 0.282 11.711 1.00 92.38 107 SER A N 1
ATOM 739 C CA . SER A 1 107 ? -12.401 -0.941 11.019 1.00 92.38 107 SER A CA 1
ATOM 740 C C . SER A 1 107 ? -13.877 -0.896 10.642 1.00 92.38 107 SER A C 1
ATOM 742 O O . SER A 1 107 ? -14.729 -0.543 11.457 1.00 92.38 107 SER A O 1
ATOM 744 N N . TYR A 1 108 ? -14.168 -1.273 9.402 1.00 93.06 108 TYR A N 1
ATOM 745 C CA . TYR A 1 108 ? -15.514 -1.484 8.882 1.00 93.06 108 TYR A CA 1
ATOM 746 C C . TYR A 1 108 ? -15.664 -2.965 8.538 1.00 93.06 108 TYR A C 1
ATOM 748 O O . TYR A 1 108 ? -15.040 -3.431 7.590 1.00 93.06 108 TYR A O 1
ATOM 756 N N . GLY A 1 109 ? -16.468 -3.706 9.294 1.00 92.31 109 GLY A N 1
ATOM 757 C CA . GLY A 1 109 ? -16.600 -5.159 9.190 1.00 92.31 109 GLY A CA 1
ATOM 758 C C . GLY A 1 109 ? -16.149 -5.846 10.475 1.00 92.31 109 GLY A C 1
ATOM 759 O O . GLY A 1 109 ? -16.817 -5.728 11.498 1.00 92.31 109 GLY A O 1
ATOM 760 N N . VAL A 1 110 ? -15.033 -6.572 10.416 1.00 91.38 110 VAL A N 1
ATOM 761 C CA . VAL A 1 110 ? -14.411 -7.247 11.561 1.00 91.38 110 VAL A CA 1
ATOM 762 C C . VAL A 1 110 ? -13.088 -6.564 11.885 1.00 91.38 110 VAL A C 1
ATOM 764 O O . VAL A 1 110 ? -12.201 -6.489 11.038 1.00 91.38 110 VAL A O 1
ATOM 767 N N . GLY A 1 111 ? -12.944 -6.066 13.107 1.00 90.44 111 GLY A N 1
ATOM 768 C CA . GLY A 1 111 ? -11.779 -5.299 13.529 1.00 90.44 111 GLY A CA 1
ATOM 769 C C . GLY A 1 111 ? -11.176 -5.787 14.832 1.00 90.44 111 GLY A C 1
ATOM 770 O O . GLY A 1 111 ? -11.896 -6.032 15.796 1.00 90.44 111 GLY A O 1
ATOM 771 N N . ILE A 1 112 ? -9.850 -5.855 14.883 1.00 92.31 112 ILE A N 1
ATOM 772 C CA . ILE A 1 112 ? -9.083 -6.018 16.116 1.00 92.31 112 ILE A CA 1
ATOM 773 C C . ILE A 1 112 ? -8.155 -4.816 16.253 1.00 92.31 112 ILE A C 1
ATOM 775 O O . ILE A 1 112 ? -7.330 -4.564 15.379 1.00 92.31 112 ILE A O 1
ATOM 779 N N . SER A 1 113 ? -8.263 -4.088 17.357 1.00 91.38 113 SER A N 1
ATOM 780 C CA . SER A 1 113 ? -7.435 -2.913 17.620 1.00 91.38 113 SER A CA 1
ATOM 781 C C . SER A 1 113 ? -6.674 -3.063 18.930 1.00 91.38 113 SER A C 1
ATOM 783 O O . SER A 1 113 ? -7.266 -3.323 19.976 1.00 91.38 113 SER A O 1
ATOM 785 N N . TYR A 1 114 ? -5.368 -2.835 18.876 1.00 92.19 114 TYR A N 1
ATOM 786 C CA . TYR A 1 114 ? -4.482 -2.706 20.027 1.00 92.19 114 TYR A CA 1
ATOM 787 C C . TYR A 1 114 ? -4.090 -1.235 20.171 1.00 92.19 114 TYR A C 1
ATOM 789 O O . TYR A 1 114 ? -3.349 -0.721 19.341 1.00 92.19 114 TYR A O 1
ATOM 797 N N . GLY A 1 115 ? -4.583 -0.547 21.198 1.00 91.38 115 GLY A N 1
ATOM 798 C CA . GLY A 1 115 ? -4.421 0.897 21.380 1.00 91.38 115 GLY A CA 1
ATOM 799 C C . GLY A 1 115 ? -5.766 1.615 21.341 1.00 91.38 115 GLY A C 1
ATOM 800 O O . GLY A 1 115 ? -6.605 1.382 22.205 1.00 91.38 115 GLY A O 1
ATOM 801 N N . VAL A 1 116 ? -5.967 2.495 20.360 1.00 89.81 116 VAL A N 1
ATOM 802 C CA . VAL A 1 116 ? -7.218 3.233 20.143 1.00 89.81 116 VAL A CA 1
ATOM 803 C C . VAL A 1 116 ? -7.931 2.658 18.925 1.00 89.81 116 VAL A C 1
ATOM 805 O O . VAL A 1 116 ? -7.397 2.678 17.819 1.00 89.81 116 VAL A O 1
ATOM 808 N N . GLY A 1 117 ? -9.139 2.137 19.112 1.00 88.88 117 GLY A N 1
ATOM 809 C CA . GLY A 1 117 ? -9.890 1.450 18.068 1.00 88.88 117 GLY A CA 1
ATOM 810 C C . GLY A 1 117 ? -11.302 1.981 17.896 1.00 88.88 117 GLY A C 1
ATOM 811 O O . GLY A 1 117 ? -12.032 2.122 18.872 1.00 88.88 117 GLY A O 1
ATOM 812 N N . ILE A 1 118 ? -11.712 2.188 16.649 1.00 89.88 118 ILE A N 1
ATOM 813 C CA . ILE A 1 118 ? -13.107 2.379 16.259 1.00 89.88 118 ILE A CA 1
ATOM 814 C C . ILE A 1 118 ? -13.506 1.215 15.355 1.00 89.88 118 ILE A C 1
ATOM 816 O O . ILE A 1 118 ? -12.809 0.883 14.394 1.00 89.88 118 ILE A O 1
ATOM 820 N N . SER A 1 119 ? -14.630 0.583 15.668 1.00 89.62 119 SER A N 1
ATOM 821 C CA . SER A 1 119 ? -15.160 -0.550 14.913 1.00 89.62 119 SER A CA 1
ATOM 822 C C . SER A 1 119 ? -16.620 -0.331 14.545 1.00 89.62 119 SER A C 1
ATOM 824 O O . SER A 1 119 ? -17.440 0.037 15.386 1.00 89.62 119 SER A O 1
ATOM 826 N N . TYR A 1 120 ? -16.930 -0.575 13.278 1.00 90.69 120 TYR A N 1
ATOM 827 C CA . TYR A 1 120 ? -18.281 -0.625 12.738 1.00 90.69 120 TYR A CA 1
ATOM 828 C C . TYR A 1 120 ? -18.560 -2.066 12.315 1.00 90.69 120 TYR A C 1
ATOM 830 O O . TYR A 1 120 ? -17.978 -2.536 11.341 1.00 90.69 120 TYR A O 1
ATOM 838 N N . GLY A 1 121 ? -19.422 -2.776 13.044 1.00 89.75 121 GLY A N 1
ATOM 839 C CA . GLY A 1 121 ? -19.664 -4.209 12.857 1.00 89.75 121 GLY A CA 1
ATOM 840 C C . GLY A 1 121 ? -19.241 -5.023 14.077 1.00 89.75 121 GLY A C 1
ATOM 841 O O . GLY A 1 121 ? -19.848 -4.887 15.136 1.00 89.75 121 GLY A O 1
ATOM 842 N N . VAL A 1 122 ? -18.234 -5.882 13.926 1.00 88.31 122 VAL A N 1
ATOM 843 C CA . VAL A 1 122 ? -17.674 -6.715 14.999 1.00 88.31 122 VAL A CA 1
ATOM 844 C C . VAL A 1 122 ? -16.292 -6.190 15.370 1.00 88.31 122 VAL A C 1
ATOM 846 O O . VAL A 1 122 ? -15.387 -6.179 14.541 1.00 88.31 122 VAL A O 1
ATOM 849 N N . GLY A 1 123 ? -16.119 -5.761 16.615 1.00 87.94 123 GLY A N 1
ATOM 850 C CA . GLY A 1 123 ? -14.884 -5.158 17.101 1.00 87.94 123 GLY A CA 1
ATOM 851 C C . GLY A 1 123 ? -14.330 -5.841 18.340 1.00 87.94 123 GLY A C 1
ATOM 852 O O . GLY A 1 123 ? -15.066 -6.115 19.287 1.00 87.94 123 GLY A O 1
ATOM 853 N N . ILE A 1 124 ? -13.017 -6.045 18.364 1.00 88.94 124 ILE A N 1
ATOM 854 C CA . ILE A 1 124 ? -12.260 -6.405 19.560 1.00 88.94 124 ILE A CA 1
ATOM 855 C C . ILE A 1 124 ? -11.251 -5.292 19.828 1.00 88.94 124 ILE A C 1
ATOM 857 O O . ILE A 1 124 ? -10.432 -4.976 18.969 1.00 88.94 124 ILE A O 1
ATOM 861 N N . SER A 1 125 ? -11.290 -4.690 21.014 1.00 88.38 125 SER A N 1
ATOM 862 C CA . SER A 1 125 ? -10.367 -3.614 21.386 1.00 88.38 125 SER A CA 1
ATOM 863 C C . SER A 1 125 ? -9.579 -3.946 22.649 1.00 88.38 125 SER A C 1
ATOM 865 O O . SER A 1 125 ? -10.161 -4.194 23.706 1.00 88.38 125 SER A O 1
ATOM 867 N N . TYR A 1 126 ? -8.258 -3.857 22.559 1.00 89.62 126 TYR A N 1
ATOM 868 C CA . TYR A 1 126 ? -7.329 -3.893 23.683 1.00 89.62 126 TYR A CA 1
ATOM 869 C C . TYR A 1 126 ? -6.815 -2.471 23.924 1.00 89.62 126 TYR A C 1
ATOM 871 O O . TYR A 1 126 ? -5.952 -1.999 23.187 1.00 89.62 126 TYR A O 1
ATOM 879 N N . GLY A 1 127 ? -7.365 -1.767 24.915 1.00 89.62 127 GLY A N 1
ATOM 880 C CA . GLY A 1 127 ? -7.077 -0.348 25.160 1.00 89.62 127 GLY A CA 1
ATOM 881 C C . GLY A 1 127 ? -8.343 0.505 25.179 1.00 89.62 127 GLY A C 1
ATOM 882 O O . GLY A 1 127 ? -9.249 0.230 25.959 1.00 89.62 127 GLY A O 1
ATOM 883 N N . VAL A 1 128 ? -8.399 1.547 24.351 1.00 86.69 128 VAL A N 1
ATOM 884 C CA . VAL A 1 128 ? -9.561 2.434 24.211 1.00 86.69 128 VAL A CA 1
ATOM 885 C C . VAL A 1 128 ? -10.360 2.025 22.978 1.00 86.69 128 VAL A C 1
ATOM 887 O O . VAL A 1 128 ? -9.854 2.083 21.859 1.00 86.69 128 VAL A O 1
ATOM 890 N N . GLY A 1 129 ? -11.607 1.609 23.178 1.00 86.56 129 GLY A N 1
ATOM 891 C CA . GLY A 1 129 ? -12.468 1.097 22.116 1.00 86.56 129 GLY A CA 1
ATOM 892 C C . GLY A 1 129 ? -13.765 1.877 21.959 1.00 86.56 129 GLY A C 1
ATOM 893 O O . GLY A 1 129 ? -14.442 2.194 22.936 1.00 86.56 129 GLY A O 1
ATOM 894 N N . ILE A 1 130 ? -14.150 2.117 20.710 1.00 86.69 130 ILE A N 1
ATOM 895 C CA . ILE A 1 130 ? -15.503 2.509 20.326 1.00 86.69 130 ILE A CA 1
ATOM 896 C C . ILE A 1 130 ? -16.040 1.440 19.378 1.00 86.69 130 ILE A C 1
ATOM 898 O O . ILE A 1 130 ? -15.398 1.084 18.387 1.00 86.69 130 ILE A O 1
ATOM 902 N N . SER A 1 131 ? -17.218 0.910 19.695 1.00 86.00 131 SER A N 1
ATOM 903 C CA . SER A 1 131 ? -17.895 -0.082 18.858 1.00 86.00 131 SER A CA 1
ATOM 904 C C . SER A 1 131 ? -19.308 0.365 18.514 1.00 86.00 131 SER A C 1
ATOM 906 O O . SER A 1 131 ? -20.099 0.729 19.389 1.00 86.00 131 SER A O 1
ATOM 908 N N . TYR A 1 132 ? -19.600 0.309 17.219 1.00 86.38 132 TYR A N 1
ATOM 909 C CA . TYR A 1 132 ? -20.919 0.459 16.627 1.00 86.38 132 TYR A CA 1
ATOM 910 C C . TYR A 1 132 ? -21.337 -0.907 16.077 1.00 86.38 132 TYR A C 1
ATOM 912 O O . TYR A 1 132 ? -21.035 -1.251 14.933 1.00 86.38 132 TYR A O 1
ATOM 920 N N . GLY A 1 133 ? -21.971 -1.715 16.927 1.00 86.81 133 GLY A N 1
ATOM 921 C CA . GLY A 1 133 ? -22.332 -3.103 16.637 1.00 86.81 133 GLY A CA 1
ATOM 922 C C . GLY A 1 133 ? -21.994 -4.028 17.804 1.00 86.81 133 GLY A C 1
ATOM 923 O O . GLY A 1 133 ? -22.320 -3.731 18.954 1.00 86.81 133 GLY A O 1
ATOM 924 N N . VAL A 1 134 ? -21.340 -5.151 17.512 1.00 84.94 134 VAL A N 1
ATOM 925 C CA . VAL A 1 134 ? -20.879 -6.120 18.512 1.00 84.94 134 VAL A CA 1
ATOM 926 C C . VAL A 1 134 ? -19.450 -5.770 18.916 1.00 84.94 134 VAL A C 1
ATOM 928 O O . VAL A 1 134 ? -18.550 -5.778 18.082 1.00 84.94 134 VAL A O 1
ATOM 931 N N . GLY A 1 135 ? -19.233 -5.470 20.196 1.00 83.19 135 GLY A N 1
ATOM 932 C CA . GLY A 1 135 ? -17.928 -5.075 20.722 1.00 83.19 135 GLY A CA 1
ATOM 933 C C . GLY A 1 135 ? -17.487 -5.937 21.898 1.00 83.19 135 GLY A C 1
ATOM 934 O O . GLY A 1 135 ? -18.258 -6.150 22.832 1.00 83.19 135 GLY A O 1
ATOM 935 N N . ILE A 1 136 ? -16.234 -6.387 21.873 1.00 84.44 136 ILE A N 1
ATOM 936 C CA . ILE A 1 136 ? -15.540 -7.000 23.008 1.00 84.44 136 ILE A CA 1
ATOM 937 C C . ILE A 1 136 ? -14.361 -6.098 23.364 1.00 84.44 136 ILE A C 1
ATOM 939 O O . ILE A 1 136 ? -13.561 -5.743 22.500 1.00 84.44 136 ILE A O 1
ATOM 943 N N . SER A 1 137 ? -14.231 -5.725 24.635 1.00 82.19 137 SER A N 1
ATOM 944 C CA . SER A 1 137 ? -13.149 -4.847 25.079 1.00 82.19 137 SER A CA 1
ATOM 945 C C . SER A 1 137 ? -12.402 -5.383 26.280 1.00 82.19 137 SER A C 1
ATOM 947 O O . SER A 1 137 ? -13.002 -5.731 27.295 1.00 82.19 137 SER A O 1
ATOM 949 N N . TYR A 1 138 ? -11.081 -5.309 26.187 1.00 82.94 138 TYR A N 1
ATOM 950 C CA . TYR A 1 1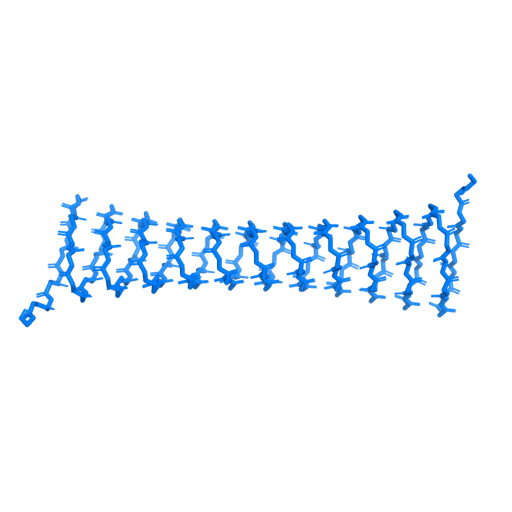38 ? -10.142 -5.532 27.277 1.00 82.94 138 TYR A CA 1
ATOM 951 C C . TYR A 1 138 ? -9.487 -4.191 27.649 1.00 82.94 138 TYR A C 1
ATOM 953 O O . TYR A 1 138 ? -8.292 -3.987 27.442 1.00 82.94 138 TYR A O 1
ATOM 961 N N . GLY A 1 139 ? -10.302 -3.235 28.111 1.00 81.31 139 GLY A N 1
ATOM 962 C CA . GLY A 1 139 ? -9.892 -1.862 28.425 1.00 81.31 139 GLY A CA 1
ATOM 963 C C . GLY A 1 139 ? -11.082 -0.906 28.594 1.00 81.31 139 GLY A C 1
ATOM 964 O O . GLY A 1 139 ? -12.168 -1.336 28.980 1.00 81.31 139 GLY A O 1
ATOM 965 N N . TYR A 1 140 ? -10.891 0.384 28.308 1.00 76.38 140 TYR A N 1
ATOM 966 C CA . TYR A 1 140 ? -11.947 1.399 28.387 1.00 76.38 140 TYR A CA 1
ATOM 967 C C . TYR A 1 140 ? -12.792 1.390 27.109 1.00 76.38 140 TYR A C 1
ATOM 969 O O . TYR A 1 140 ? -12.257 1.566 26.014 1.00 76.38 140 TYR A O 1
ATOM 977 N N . ILE A 1 141 ? -14.113 1.224 27.235 1.00 71.44 141 ILE A N 1
ATOM 978 C CA . ILE A 1 141 ? -15.027 1.219 26.086 1.00 71.44 141 ILE A CA 1
ATOM 979 C C . ILE A 1 141 ? -16.110 2.288 26.204 1.00 71.44 141 ILE A C 1
ATOM 981 O O . ILE A 1 141 ? -16.740 2.452 27.246 1.00 71.44 141 ILE A O 1
ATOM 985 N N . SER A 1 142 ? -16.361 2.975 25.092 1.00 69.69 142 SER A N 1
ATOM 986 C CA . SER A 1 142 ? -17.629 3.654 24.827 1.00 69.69 142 SER A CA 1
ATOM 987 C C . SER A 1 142 ? -18.389 2.847 23.773 1.00 69.69 142 SER A C 1
ATOM 989 O O . SER A 1 142 ? -18.038 2.856 22.595 1.00 69.69 142 SER A O 1
ATOM 991 N N . SER A 1 143 ? -19.400 2.086 24.197 1.00 66.94 143 SER A N 1
ATOM 992 C CA . SER A 1 143 ? -20.255 1.309 23.291 1.00 66.94 143 SER A CA 1
ATOM 993 C C . SER A 1 143 ? -21.524 2.095 22.984 1.00 66.94 143 SER A C 1
ATOM 995 O O . SER A 1 143 ? -22.260 2.465 23.899 1.00 66.94 143 SER A O 1
ATOM 997 N N . CYS A 1 144 ? -21.790 2.340 21.701 1.00 57.41 144 CYS A N 1
ATOM 998 C CA . CYS A 1 144 ? -23.052 2.910 21.248 1.00 57.41 144 CYS A CA 1
ATOM 999 C C . CYS A 1 144 ? -23.861 1.779 20.604 1.00 57.41 144 CYS A C 1
ATOM 1001 O O . CYS A 1 144 ? -23.714 1.487 19.416 1.00 57.41 144 CYS A O 1
ATOM 1003 N N . ARG A 1 145 ? -24.667 1.087 21.416 1.00 54.59 145 ARG A N 1
ATOM 1004 C CA . ARG A 1 145 ? -25.642 0.111 20.915 1.00 54.59 145 ARG A CA 1
ATOM 1005 C C . ARG A 1 145 ? -26.904 0.844 20.460 1.00 54.59 145 ARG A C 1
ATOM 1007 O O . ARG A 1 145 ? -27.450 1.638 21.224 1.00 54.59 145 ARG A O 1
ATOM 1014 N N . LYS A 1 146 ? -27.348 0.558 19.236 1.00 43.41 146 LYS A N 1
ATOM 1015 C CA . LYS A 1 146 ? -28.774 0.589 18.894 1.00 43.41 146 LYS A CA 1
ATOM 1016 C C . LYS A 1 146 ? -29.361 -0.783 19.183 1.00 43.41 146 LYS A C 1
ATOM 1018 O O . LYS A 1 146 ? -28.629 -1.771 18.947 1.00 43.41 146 LYS A O 1
#

Foldseek 3Di:
DEEEEEAEEEEEDHYEYEHDYEYEHDYEYEHHYEYEHEYEYEDHYEYEDHYEYEDHYEYEDHYEYEHHYEYEDHYEYEDHYEYEHEYEYEHHYEYEHDYEYEDDYEYEDDYEYEDHYEYEDHYEYEEEYEYNHHYDYPYHYDYDYD

Sequence (146 aa):
MVWAFYGVGISYGVGISYGVAISYGVGISYGVGISYGVGISYGVGISYGVGISYGVGISYGVGISYGVGISYGVGISYGVGISYGVGISYGVGISYGVGISYGVGISYGVGISYGVGISYGVGISYGVGISYGVGISYGYISSCRK

Organism: Oncorhynchus tshawytscha (NCBI:txid74940)

Secondary structure (DSSP, 8-state):
-EEEEEEEEEEEEEEEEEEEEEEEEEEEEEEEEEEEEEEEEEEEEEEEEEEEEEEEEEEEEEEEEEEEEEEEEEEEEEEEEEEEEEEEEEEEEEEEEEEEEEEEEEEEEEEEEEEEEEEEEEEEEEEEEEEEEEEEEEEEEEE---

Radius of gyration: 17.81 Å; chains: 1; bounding box: 48×19×48 Å

pLDDT: mean 89.42, std 7.94, range [43.41, 95.56]